Protein AF-A0A8S3KCA9-F1 (afdb_monomer)

Radius of gyration: 19.61 Å; Cα contacts (8 Å, |Δi|>4): 42; chains: 1; bounding box: 45×20×55 Å

Secondary structure (DSSP, 8-state):
-------HHHHHHHHHHHHSS-------TTHHHHHHHHHHTHHHHT--SSGGG--STT-SS-TTTTSHHHHHHHHHHHHHHHHHHHH--

Solvent-accessible surface area (backbone atoms only — not comparable to full-atom values): 5733 Å² total; per-residue (Å²): 131,84,90,78,91,74,56,73,65,58,53,49,48,51,45,38,38,75,74,63,80,36,83,72,85,80,92,52,95,58,50,64,58,54,48,50,50,50,66,79,37,44,69,64,63,71,52,69,91,51,81,82,36,63,87,57,94,82,61,92,64,42,74,40,65,93,42,76,57,38,52,68,73,37,41,71,61,51,54,49,51,54,51,50,64,72,65,64,128

InterPro domains:
  IPR033315 Fanconi-associated nuclease 1-like [PTHR15749] (5-86)

pLDDT: mean 93.67, std 6.87, range [52.12, 97.81]

Sequence (89 aa):
GSIQFCNVEQLAIQ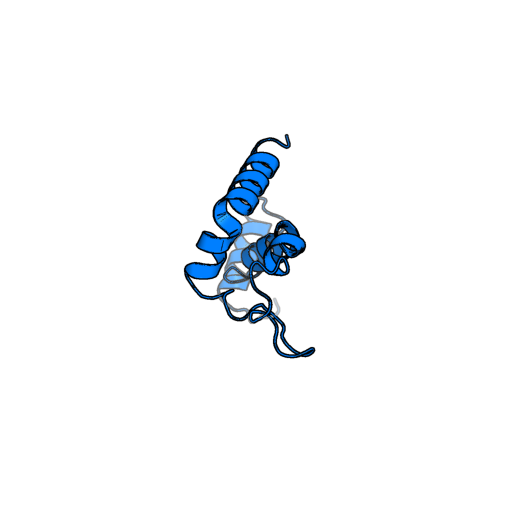HYRTQEDYPYGIHSEGAIIRTLVGLLFLDLIYTLPTPDLLIDIFQTEPLDFQTDDFYKSRQSQIDERISQLNSEE

Structure (mmCIF, N/CA/C/O backbone):
data_AF-A0A8S3KCA9-F1
#
_entry.id   AF-A0A8S3KCA9-F1
#
loop_
_atom_site.group_PDB
_atom_site.id
_atom_site.type_symbol
_atom_site.label_atom_id
_atom_site.label_alt_id
_atom_site.label_comp_id
_atom_site.label_asym_id
_atom_site.label_entity_id
_atom_site.label_seq_id
_atom_site.pdbx_PDB_ins_code
_atom_site.Cartn_x
_atom_site.Cartn_y
_atom_site.Cartn_z
_atom_site.occupancy
_atom_site.B_iso_or_equiv
_atom_site.auth_seq_id
_atom_site.auth_comp_id
_atom_site.auth_asym_id
_atom_site.auth_atom_id
_atom_site.pdbx_PDB_model_num
ATOM 1 N N . GLY A 1 1 ? 16.865 -4.130 -38.315 1.00 62.75 1 GLY A N 1
ATOM 2 C CA . GLY A 1 1 ? 16.311 -4.283 -36.958 1.00 62.75 1 GLY A CA 1
ATOM 3 C C . GLY A 1 1 ? 14.807 -4.197 -37.045 1.00 62.75 1 GLY A C 1
ATOM 4 O O . GLY A 1 1 ? 14.320 -3.389 -37.824 1.00 62.75 1 GLY A O 1
ATOM 5 N N . SER A 1 2 ? 14.083 -5.054 -36.329 1.00 83.50 2 SER A N 1
ATOM 6 C CA . SER A 1 2 ? 12.624 -4.968 -36.221 1.00 83.50 2 SER A CA 1
ATOM 7 C C . SER A 1 2 ? 12.234 -3.729 -35.415 1.00 83.50 2 SER A C 1
ATOM 9 O O . SER A 1 2 ? 12.823 -3.475 -34.367 1.00 83.50 2 SER A O 1
ATOM 11 N N . ILE A 1 3 ? 11.255 -2.963 -35.893 1.00 86.75 3 ILE A N 1
ATOM 12 C CA . ILE A 1 3 ? 10.673 -1.853 -35.129 1.00 86.75 3 ILE A CA 1
ATOM 13 C C . ILE A 1 3 ? 9.801 -2.457 -34.023 1.00 86.75 3 ILE A C 1
ATOM 15 O O . ILE A 1 3 ? 8.905 -3.246 -34.317 1.00 86.75 3 ILE A O 1
ATOM 19 N N . GLN A 1 4 ? 10.066 -2.090 -32.769 1.00 88.88 4 GLN A N 1
ATOM 20 C CA . GLN A 1 4 ? 9.245 -2.457 -31.618 1.00 88.88 4 GLN A CA 1
ATOM 21 C C . GLN A 1 4 ? 8.556 -1.204 -31.077 1.00 88.88 4 GLN A C 1
ATOM 23 O O . GLN A 1 4 ? 9.216 -0.224 -30.740 1.00 88.88 4 GLN A O 1
ATOM 28 N N . PHE A 1 5 ? 7.228 -1.241 -30.992 1.00 93.88 5 PHE A N 1
ATOM 29 C CA . PHE A 1 5 ? 6.452 -0.197 -30.329 1.00 93.88 5 PHE A CA 1
ATOM 30 C C . PHE A 1 5 ? 6.446 -0.445 -28.818 1.00 93.88 5 PHE A C 1
ATOM 32 O O . PHE A 1 5 ? 6.269 -1.580 -28.375 1.00 93.88 5 PHE A O 1
ATOM 39 N N . CYS A 1 6 ? 6.645 0.613 -28.038 1.00 94.81 6 CYS A N 1
ATOM 40 C CA . CYS A 1 6 ? 6.576 0.595 -26.581 1.00 94.81 6 CYS A CA 1
ATOM 41 C C . CYS A 1 6 ? 6.058 1.945 -26.065 1.00 94.81 6 CYS A C 1
ATOM 43 O O . CYS A 1 6 ? 6.085 2.938 -26.796 1.00 94.81 6 CYS A O 1
ATOM 45 N N . ASN A 1 7 ? 5.557 1.974 -24.830 1.00 96.00 7 ASN A N 1
ATOM 46 C CA . ASN A 1 7 ? 5.246 3.228 -24.144 1.00 96.00 7 ASN A CA 1
ATOM 47 C C . ASN A 1 7 ? 6.510 3.843 -23.510 1.00 96.00 7 ASN A C 1
ATOM 49 O O . ASN A 1 7 ? 7.598 3.258 -23.537 1.00 96.00 7 ASN A O 1
ATOM 53 N N . VAL A 1 8 ? 6.371 5.048 -22.957 1.00 97.19 8 VAL A N 1
ATOM 54 C CA . VAL A 1 8 ? 7.506 5.796 -22.397 1.00 97.19 8 VAL A CA 1
ATOM 55 C C . VAL A 1 8 ? 8.086 5.116 -21.155 1.00 97.19 8 VAL A C 1
ATOM 57 O O . VAL A 1 8 ? 9.294 5.152 -20.942 1.00 97.19 8 VAL A O 1
ATOM 60 N N . GLU A 1 9 ? 7.260 4.425 -20.376 1.00 97.50 9 GLU A N 1
ATOM 61 C CA . GLU A 1 9 ? 7.663 3.722 -19.162 1.00 97.50 9 GLU A CA 1
ATOM 62 C C . GLU A 1 9 ? 8.471 2.461 -19.480 1.00 97.50 9 GLU A C 1
ATOM 64 O O . GLU A 1 9 ? 9.483 2.187 -18.839 1.00 97.50 9 GLU A O 1
ATOM 69 N N . GLN A 1 10 ? 8.080 1.712 -20.512 1.00 95.94 10 GLN A N 1
ATOM 70 C CA . GLN A 1 10 ? 8.840 0.570 -21.023 1.00 95.94 10 GLN A CA 1
ATOM 71 C C . GLN A 1 10 ? 10.201 1.010 -21.565 1.00 95.94 10 GLN A C 1
ATOM 73 O O . GLN A 1 10 ? 11.206 0.348 -21.292 1.00 95.94 10 GLN A O 1
ATOM 78 N N . LEU A 1 11 ? 10.245 2.139 -22.279 1.00 96.06 11 LEU A N 1
ATOM 79 C CA . LEU A 1 11 ? 11.497 2.728 -22.747 1.00 96.06 11 LEU A CA 1
ATOM 80 C C . LEU A 1 11 ? 12.401 3.129 -21.570 1.00 96.06 11 LEU A C 1
ATOM 82 O O . LEU A 1 11 ? 13.589 2.805 -21.574 1.00 96.06 11 LEU A O 1
ATOM 86 N N . ALA A 1 12 ? 11.841 3.770 -20.540 1.00 96.94 12 ALA A N 1
ATOM 87 C CA . ALA A 1 12 ? 12.577 4.139 -19.333 1.00 96.94 12 ALA A CA 1
ATOM 88 C C . ALA A 1 12 ? 13.121 2.904 -18.592 1.00 96.94 12 ALA A C 1
ATOM 90 O O . ALA A 1 12 ? 14.305 2.855 -18.267 1.00 96.94 12 ALA A O 1
ATOM 91 N N . ILE A 1 13 ? 12.304 1.864 -18.390 1.00 96.69 13 ILE A N 1
ATOM 92 C CA . ILE A 1 13 ? 12.744 0.603 -17.767 1.00 96.69 13 ILE A CA 1
ATOM 93 C C . ILE A 1 13 ? 13.887 -0.034 -18.566 1.00 96.69 13 ILE A C 1
ATOM 95 O O . ILE A 1 13 ? 14.853 -0.521 -17.980 1.00 96.69 13 ILE A O 1
ATOM 99 N N . GLN A 1 14 ? 13.809 -0.032 -19.899 1.00 95.25 14 GLN A N 1
ATOM 100 C CA . GLN A 1 14 ? 14.879 -0.565 -20.740 1.00 95.25 14 GLN A CA 1
ATOM 101 C C . GLN A 1 14 ? 16.175 0.245 -20.611 1.00 95.25 14 GLN A C 1
ATOM 103 O O . GLN A 1 14 ? 17.258 -0.346 -20.592 1.00 95.25 14 GLN A O 1
ATOM 108 N N . HIS A 1 15 ? 16.084 1.571 -20.490 1.00 96.38 15 HIS A N 1
ATOM 109 C CA . HIS A 1 15 ? 17.241 2.416 -20.209 1.00 96.38 15 HIS A CA 1
ATOM 110 C C . HIS A 1 15 ? 17.896 2.023 -18.876 1.00 96.38 15 HIS A C 1
ATOM 112 O O . HIS A 1 15 ? 19.067 1.652 -18.878 1.00 96.38 15 HIS A O 1
ATOM 118 N N . TYR A 1 16 ? 17.132 1.959 -17.780 1.00 97.81 16 TYR A N 1
ATOM 119 C CA . TYR A 1 16 ? 17.665 1.569 -16.467 1.00 97.81 16 TYR A CA 1
ATOM 120 C C . TYR A 1 16 ? 18.294 0.166 -16.457 1.00 97.81 16 TYR A C 1
ATOM 122 O O . TYR A 1 16 ? 19.348 -0.041 -15.860 1.00 97.81 16 TYR A O 1
ATOM 130 N N . ARG A 1 17 ? 17.698 -0.791 -17.180 1.00 96.12 17 ARG A N 1
ATOM 131 C CA . ARG A 1 17 ? 18.224 -2.162 -17.287 1.00 96.12 17 ARG A CA 1
ATOM 132 C C . ARG A 1 17 ? 19.521 -2.273 -18.071 1.00 96.12 17 ARG A C 1
ATOM 134 O O . ARG A 1 17 ? 20.330 -3.142 -17.773 1.00 96.12 17 ARG A O 1
ATOM 141 N N . THR A 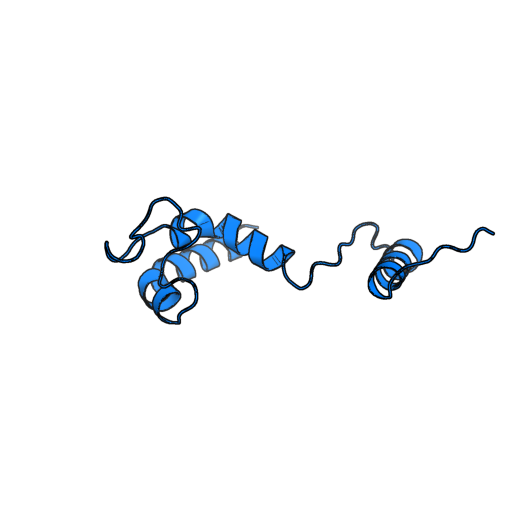1 18 ? 19.678 -1.477 -19.124 1.00 95.12 18 THR A N 1
ATOM 142 C CA . THR A 1 18 ? 20.790 -1.645 -20.074 1.00 95.12 18 THR A CA 1
ATOM 143 C C . THR A 1 18 ? 21.924 -0.654 -19.863 1.00 95.12 18 THR A C 1
ATOM 145 O O . THR A 1 18 ? 23.033 -0.935 -20.306 1.00 95.12 18 THR A O 1
ATOM 148 N N . GLN A 1 19 ? 21.652 0.489 -19.227 1.00 96.19 19 GLN A N 1
ATOM 149 C CA . GLN A 1 19 ? 22.613 1.581 -19.053 1.00 96.19 19 GLN A CA 1
ATOM 150 C C . GLN A 1 19 ? 22.981 1.839 -17.585 1.00 96.19 19 GLN A C 1
ATOM 152 O O . GLN A 1 19 ? 24.087 2.297 -17.330 1.00 96.19 19 GLN A O 1
ATOM 157 N N . GLU A 1 20 ? 22.100 1.520 -16.630 1.00 92.75 20 GLU A N 1
ATOM 158 C CA . GLU A 1 20 ? 22.236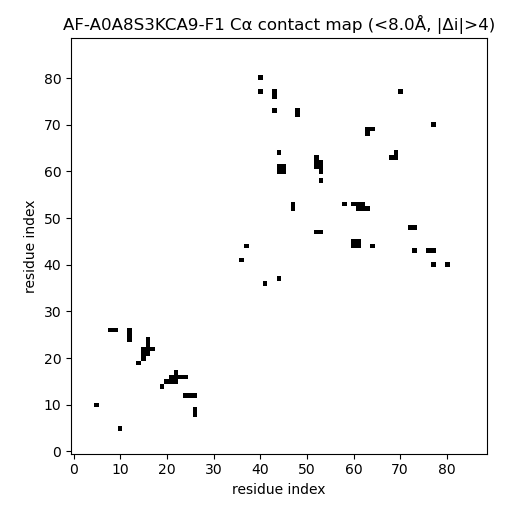 1.956 -15.227 1.00 92.75 20 GLU A CA 1
ATOM 159 C C . GLU A 1 20 ? 22.353 0.784 -14.225 1.00 92.75 20 GLU A C 1
ATOM 161 O O . GLU A 1 20 ? 22.181 0.978 -13.029 1.00 92.75 20 GLU A O 1
ATOM 166 N N . ASP A 1 21 ? 22.637 -0.438 -14.694 1.00 94.88 21 ASP A N 1
ATOM 167 C CA . ASP A 1 21 ? 22.812 -1.660 -13.875 1.00 94.88 21 ASP A CA 1
ATOM 168 C C . ASP A 1 21 ? 21.638 -1.984 -12.918 1.00 94.88 21 ASP A C 1
ATOM 170 O O . ASP A 1 21 ? 21.808 -2.585 -11.858 1.00 94.88 21 ASP A O 1
ATOM 174 N N . TYR A 1 22 ? 20.407 -1.627 -13.311 1.00 96.88 22 TYR A N 1
ATOM 175 C CA . TYR A 1 22 ? 19.177 -2.026 -12.615 1.00 96.88 22 TYR A CA 1
ATOM 176 C C . TYR A 1 22 ? 18.458 -3.141 -13.392 1.00 96.88 22 TYR A C 1
ATOM 178 O O . TYR A 1 22 ? 17.526 -2.862 -14.153 1.00 96.88 22 TYR A O 1
ATOM 186 N N . PRO A 1 23 ? 18.839 -4.426 -13.226 1.00 94.12 23 PRO A N 1
ATOM 187 C CA . PRO A 1 23 ? 18.298 -5.527 -14.031 1.00 94.12 23 PRO A CA 1
ATOM 188 C C . PRO A 1 23 ? 16.795 -5.775 -13.811 1.00 94.12 23 PRO A C 1
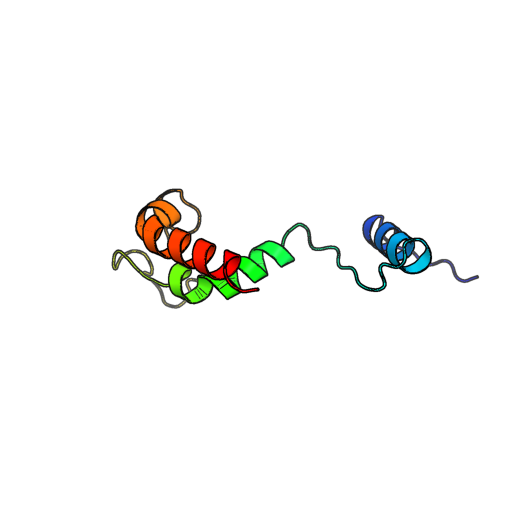ATOM 190 O O . PRO A 1 23 ? 16.125 -6.345 -14.677 1.00 94.12 23 PRO A O 1
ATOM 193 N N . TYR A 1 24 ? 16.240 -5.312 -12.686 1.00 94.75 24 TYR A N 1
ATOM 194 C CA . TYR A 1 24 ? 14.836 -5.482 -12.314 1.00 94.75 24 TYR A CA 1
ATOM 195 C C . TYR A 1 24 ? 14.131 -4.131 -12.183 1.00 94.75 24 TYR A C 1
ATOM 197 O O . TYR A 1 24 ? 14.678 -3.175 -11.648 1.00 94.75 24 TYR A O 1
ATOM 205 N N . GLY A 1 25 ? 12.889 -4.063 -12.663 1.00 93.06 25 GLY A N 1
ATOM 206 C CA . GLY A 1 25 ? 12.078 -2.848 -12.607 1.00 93.06 25 GLY A CA 1
ATOM 207 C C . GLY A 1 25 ? 10.674 -3.090 -13.148 1.00 93.06 25 GLY A C 1
ATOM 208 O O . GLY A 1 25 ? 10.509 -3.854 -14.106 1.00 93.06 25 GLY A O 1
ATOM 209 N N . ILE A 1 26 ? 9.682 -2.465 -12.510 1.00 94.50 26 ILE A N 1
ATOM 210 C CA . ILE A 1 26 ? 8.253 -2.573 -12.823 1.00 94.50 26 ILE A CA 1
ATOM 211 C C . ILE A 1 26 ? 7.642 -1.171 -12.753 1.00 94.50 26 ILE A C 1
ATOM 213 O O . ILE A 1 26 ? 7.822 -0.465 -11.762 1.00 94.50 26 ILE A O 1
ATOM 217 N N . HIS A 1 27 ? 6.876 -0.791 -13.774 1.00 96.00 27 HIS A N 1
ATOM 218 C CA . HIS A 1 27 ? 6.003 0.382 -13.714 1.00 96.00 27 HIS A CA 1
ATOM 219 C C . HIS A 1 27 ? 4.677 -0.016 -13.063 1.00 96.00 27 HIS A C 1
ATOM 221 O O . HIS A 1 27 ? 4.022 -0.939 -13.543 1.00 96.00 27 HIS A O 1
ATOM 227 N N . SER A 1 28 ? 4.306 0.623 -11.951 1.00 95.56 28 SER A N 1
ATOM 228 C CA . SER A 1 28 ? 3.126 0.217 -11.167 1.00 95.56 28 SER A CA 1
ATOM 229 C C . SER A 1 28 ? 2.280 1.360 -10.604 1.00 95.56 28 SER A C 1
ATOM 231 O O . SER A 1 28 ? 1.270 1.085 -9.963 1.00 95.56 28 SER A O 1
ATOM 233 N N . GLU A 1 29 ? 2.677 2.624 -10.792 1.00 95.56 29 GLU A N 1
ATOM 234 C CA . GLU A 1 29 ? 1.900 3.800 -10.340 1.00 95.56 29 GLU A CA 1
ATOM 235 C C . GLU A 1 29 ? 1.457 3.705 -8.860 1.00 95.56 29 GLU A C 1
ATOM 237 O O . GLU A 1 29 ? 0.329 4.017 -8.463 1.00 95.56 29 GLU A O 1
ATOM 242 N N . GLY A 1 30 ? 2.352 3.175 -8.020 1.00 93.38 30 GLY A N 1
ATOM 243 C CA . GLY A 1 30 ? 2.128 2.974 -6.589 1.00 93.38 30 GLY A CA 1
ATOM 244 C C . GLY A 1 30 ? 1.408 1.676 -6.209 1.00 93.38 30 GLY A C 1
ATOM 245 O O . GLY A 1 30 ? 1.265 1.412 -5.018 1.00 93.38 30 GLY A O 1
ATOM 246 N N . ALA A 1 31 ? 0.993 0.832 -7.161 1.00 96.31 31 ALA A N 1
ATOM 247 C CA . ALA A 1 31 ? 0.345 -0.445 -6.854 1.00 96.31 31 ALA A CA 1
ATOM 248 C C . ALA A 1 31 ? 1.256 -1.379 -6.047 1.00 96.31 31 ALA A C 1
ATOM 250 O O . ALA A 1 31 ? 0.761 -2.073 -5.163 1.00 96.31 31 ALA A O 1
ATOM 251 N N . ILE A 1 32 ? 2.576 -1.345 -6.275 1.00 96.31 32 ILE A N 1
ATOM 252 C CA . ILE A 1 32 ? 3.541 -2.095 -5.454 1.00 96.31 32 ILE A CA 1
ATOM 253 C C . ILE A 1 32 ? 3.465 -1.648 -3.991 1.00 96.31 32 ILE A C 1
ATOM 255 O O . ILE A 1 32 ? 3.290 -2.485 -3.114 1.00 96.31 32 ILE A O 1
ATOM 259 N N . ILE A 1 33 ? 3.516 -0.340 -3.723 1.00 95.50 33 ILE A N 1
ATOM 260 C CA . ILE A 1 33 ? 3.462 0.189 -2.353 1.00 95.50 33 ILE A CA 1
ATOM 261 C C . ILE A 1 33 ? 2.116 -0.128 -1.695 1.00 95.50 33 ILE A C 1
ATOM 263 O O . ILE A 1 33 ? 2.092 -0.621 -0.573 1.00 95.50 33 ILE A O 1
ATOM 267 N N . ARG A 1 34 ? 0.996 0.065 -2.407 1.00 95.56 34 ARG A N 1
ATOM 268 C CA . ARG A 1 34 ? -0.343 -0.290 -1.901 1.00 95.56 34 ARG A CA 1
ATOM 269 C C . ARG A 1 34 ? -0.460 -1.782 -1.580 1.00 95.56 34 ARG A C 1
ATOM 271 O O . ARG A 1 34 ? -1.033 -2.137 -0.558 1.00 95.56 34 ARG A O 1
ATOM 278 N N . THR A 1 35 ? 0.117 -2.642 -2.419 1.00 96.50 35 THR A N 1
ATOM 279 C CA . THR A 1 35 ? 0.135 -4.095 -2.193 1.00 96.50 35 THR A CA 1
ATOM 280 C C . THR A 1 35 ? 0.971 -4.448 -0.968 1.00 96.50 35 THR A C 1
ATOM 282 O O . THR A 1 35 ? 0.517 -5.223 -0.136 1.00 96.50 35 THR A O 1
ATOM 285 N N . LEU A 1 36 ? 2.161 -3.857 -0.817 1.00 96.75 36 LEU A N 1
ATOM 286 C CA . LEU A 1 36 ? 3.010 -4.076 0.356 1.00 96.75 36 LEU A CA 1
ATOM 287 C C . LEU A 1 36 ? 2.312 -3.633 1.645 1.00 96.75 36 LEU A C 1
ATOM 289 O O . LEU A 1 36 ? 2.295 -4.397 2.601 1.00 96.75 36 LEU A O 1
ATOM 293 N N . VAL A 1 37 ? 1.674 -2.458 1.657 1.00 95.56 37 VAL A N 1
ATOM 294 C CA . VAL A 1 37 ? 0.870 -2.003 2.804 1.00 95.56 37 VAL A CA 1
ATOM 295 C C . VAL A 1 37 ? -0.270 -2.982 3.086 1.00 95.56 37 VAL A C 1
ATOM 297 O O . VAL A 1 37 ? -0.431 -3.415 4.222 1.00 95.56 37 VAL A O 1
ATOM 300 N N . GLY A 1 38 ? -1.017 -3.394 2.059 1.00 96.38 38 GLY A N 1
ATOM 301 C CA . GLY A 1 38 ? -2.098 -4.369 2.206 1.00 96.38 38 GLY A CA 1
ATOM 302 C C . GLY A 1 38 ? -1.632 -5.702 2.794 1.00 96.38 38 GLY A C 1
ATOM 303 O O . GLY A 1 38 ? -2.324 -6.262 3.632 1.00 96.38 38 GLY A O 1
ATOM 304 N N . LEU A 1 39 ? -0.451 -6.189 2.403 1.00 97.31 39 LEU A N 1
ATOM 305 C CA . LEU A 1 39 ? 0.126 -7.433 2.922 1.00 97.31 39 LEU A CA 1
ATOM 306 C C . LEU A 1 39 ? 0.661 -7.282 4.352 1.00 97.31 39 LEU A C 1
ATOM 308 O O . LEU A 1 39 ? 0.401 -8.138 5.191 1.00 97.31 39 LEU A O 1
ATOM 312 N N . LEU A 1 40 ? 1.393 -6.203 4.633 1.00 97.19 40 LEU A N 1
ATOM 313 C CA . LEU A 1 40 ? 2.046 -5.973 5.926 1.00 97.19 40 LEU A CA 1
ATOM 314 C C . LEU A 1 40 ? 1.072 -5.552 7.032 1.00 97.19 40 LEU A C 1
ATOM 316 O O . LEU A 1 40 ? 1.406 -5.686 8.207 1.00 97.19 40 LEU A O 1
ATOM 320 N N . PHE A 1 41 ? -0.106 -5.036 6.674 1.00 97.38 41 PHE A N 1
ATOM 321 C CA . PHE A 1 41 ? -1.115 -4.533 7.610 1.00 97.38 41 PHE A CA 1
ATOM 322 C C . PHE A 1 41 ? -2.461 -5.256 7.475 1.00 97.38 41 PHE A C 1
ATOM 324 O O . PHE A 1 41 ? -3.453 -4.772 8.011 1.00 97.38 41 PHE A O 1
ATOM 331 N N . LEU A 1 42 ? -2.532 -6.395 6.772 1.00 96.81 42 LEU A N 1
ATOM 332 C CA . LEU A 1 42 ? -3.800 -7.075 6.468 1.00 96.81 42 LEU A CA 1
ATOM 333 C C . LEU A 1 42 ? -4.642 -7.349 7.723 1.00 96.81 42 LEU A C 1
ATOM 335 O O . LEU A 1 42 ? -5.847 -7.120 7.740 1.00 96.81 42 LEU A O 1
ATOM 339 N N . ASP A 1 43 ? -3.997 -7.803 8.793 1.00 95.88 43 ASP A N 1
ATOM 340 C CA . ASP A 1 43 ? -4.628 -8.076 10.081 1.00 95.88 43 ASP A CA 1
ATOM 341 C C . ASP A 1 43 ? -5.186 -6.810 10.745 1.00 95.88 43 ASP A C 1
ATOM 343 O O . ASP A 1 43 ? -6.270 -6.836 11.327 1.00 95.88 43 ASP A O 1
ATOM 347 N N . LEU A 1 44 ? -4.490 -5.683 10.609 1.00 96.44 44 LEU A N 1
ATOM 348 C CA . LEU A 1 44 ? -4.934 -4.391 11.128 1.00 96.44 44 LEU A CA 1
ATOM 349 C C . LEU A 1 44 ? -6.057 -3.795 10.276 1.00 96.44 44 LEU A C 1
ATOM 351 O O . LEU A 1 44 ? -7.017 -3.266 10.835 1.00 96.44 44 LEU A O 1
ATOM 355 N N . ILE A 1 45 ? -5.994 -3.951 8.949 1.00 96.25 45 ILE A N 1
ATOM 356 C CA . ILE A 1 45 ? -7.071 -3.561 8.029 1.00 96.25 45 ILE A CA 1
ATOM 357 C C . ILE A 1 45 ? -8.376 -4.231 8.459 1.00 96.25 45 ILE A C 1
ATOM 359 O O . ILE A 1 45 ? -9.387 -3.558 8.621 1.00 96.25 45 ILE A O 1
ATOM 363 N N . TYR A 1 46 ? -8.339 -5.532 8.742 1.00 94.06 46 TYR A N 1
ATOM 364 C CA . TYR A 1 46 ? -9.525 -6.303 9.120 1.00 94.06 46 TYR A CA 1
ATOM 365 C C . TYR A 1 46 ? -9.764 -6.421 10.634 1.00 94.06 46 TYR A C 1
ATOM 367 O O . TYR A 1 46 ? -10.693 -7.107 11.060 1.00 94.06 46 TYR A O 1
ATOM 375 N N . THR A 1 47 ? -8.990 -5.719 11.464 1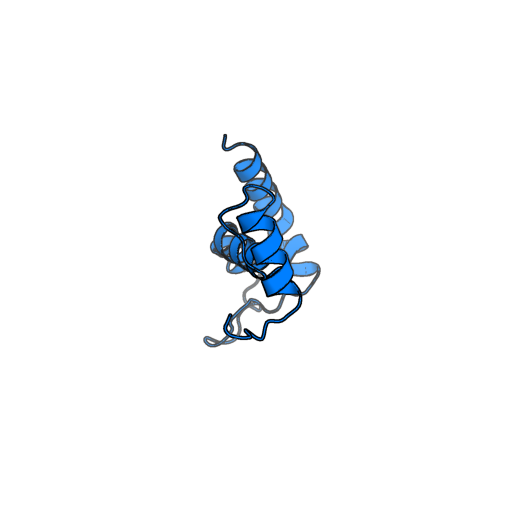.00 92.12 47 THR A N 1
ATOM 376 C CA . THR A 1 47 ?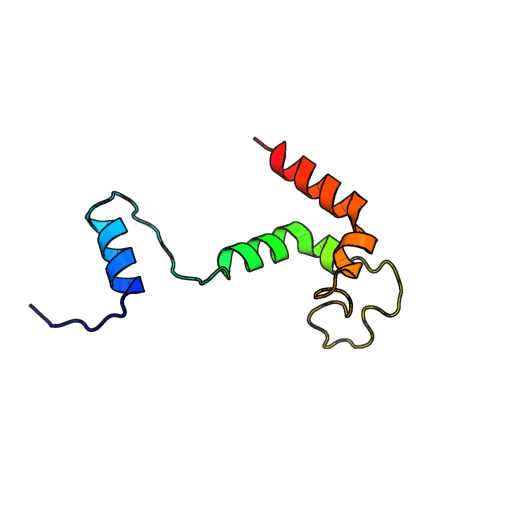 -9.344 -5.504 12.873 1.00 92.12 47 THR A CA 1
ATOM 377 C C . THR A 1 47 ? -10.518 -4.533 12.910 1.00 92.12 47 THR A C 1
ATOM 379 O O . THR A 1 47 ? -10.435 -3.475 12.294 1.00 92.12 47 THR A O 1
ATOM 382 N N . LEU A 1 48 ? -11.610 -4.873 13.600 1.00 88.81 48 LEU A N 1
ATOM 383 C CA . LEU A 1 48 ? -12.839 -4.070 13.627 1.00 88.81 48 LEU A CA 1
ATOM 384 C C . LEU A 1 48 ? -13.040 -3.434 15.015 1.00 88.81 48 LEU A C 1
ATOM 386 O O . LEU A 1 48 ? -13.526 -4.109 15.925 1.00 88.81 48 LEU A O 1
ATOM 390 N N . PRO A 1 49 ? -12.685 -2.147 15.206 1.00 87.44 49 PRO A N 1
ATOM 391 C CA . PRO A 1 49 ? -12.953 -1.420 16.449 1.00 87.44 49 PRO A CA 1
ATOM 392 C C . PRO A 1 49 ? -14.445 -1.328 16.793 1.00 87.44 49 PRO A C 1
ATOM 394 O O . PRO A 1 49 ? -14.805 -1.233 17.966 1.00 87.44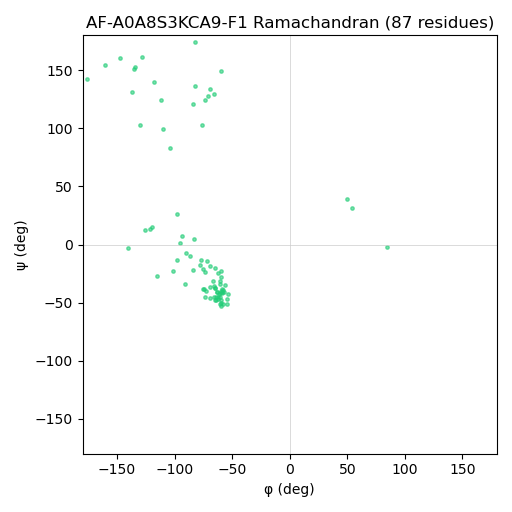 49 PRO A O 1
ATOM 397 N N . THR A 1 50 ? -15.314 -1.359 15.779 1.00 85.94 50 THR A N 1
ATOM 398 C CA . THR A 1 50 ? -16.774 -1.385 15.915 1.00 85.94 50 THR A CA 1
ATOM 399 C C . THR A 1 50 ? -17.377 -2.421 14.955 1.00 85.94 50 THR A C 1
ATOM 401 O O . THR A 1 50 ? -16.792 -2.697 13.904 1.00 85.94 50 THR A O 1
ATOM 404 N N . PRO A 1 51 ? -18.537 -3.020 15.285 1.00 83.19 51 PRO A N 1
ATOM 405 C CA . PRO A 1 51 ? -19.149 -4.065 14.458 1.00 83.19 51 PRO A CA 1
ATOM 406 C C . PRO A 1 51 ? -19.694 -3.558 13.113 1.00 83.19 51 PRO A C 1
ATOM 408 O O . PRO A 1 51 ? -19.867 -4.354 12.198 1.00 83.19 51 PRO A O 1
ATOM 411 N N . ASP A 1 52 ? -19.920 -2.250 12.963 1.00 90.25 52 ASP A N 1
ATOM 412 C CA . ASP A 1 52 ? -20.584 -1.665 11.787 1.00 90.25 52 ASP A CA 1
ATOM 413 C C . ASP A 1 52 ? -19.642 -1.428 10.590 1.00 90.25 52 ASP A C 1
ATOM 415 O O . ASP A 1 52 ? -20.047 -0.858 9.580 1.00 90.25 52 ASP A O 1
ATOM 419 N N . LEU A 1 53 ? -18.376 -1.844 10.685 1.00 93.19 53 LEU A N 1
ATOM 420 C CA . LEU A 1 53 ? -17.365 -1.603 9.648 1.00 93.19 53 LEU A CA 1
ATOM 421 C C . LEU A 1 53 ? -17.384 -2.639 8.514 1.00 93.19 53 LEU A C 1
ATOM 423 O O . LEU A 1 53 ? -16.921 -2.338 7.413 1.00 93.19 53 LEU A O 1
ATOM 427 N N . LEU A 1 54 ? -17.936 -3.832 8.758 1.00 93.25 54 LEU A N 1
ATOM 428 C CA . LEU A 1 54 ? -18.189 -4.866 7.751 1.00 93.25 54 LEU A CA 1
ATOM 429 C C . LEU A 1 54 ? -19.638 -5.345 7.887 1.00 93.25 54 LEU A C 1
ATOM 431 O O . LEU A 1 54 ? -19.980 -6.097 8.794 1.00 93.25 54 LEU A O 1
ATOM 435 N N . ILE A 1 55 ? -20.487 -4.876 6.980 1.00 93.88 55 ILE A N 1
ATOM 436 C CA . ILE A 1 55 ? -21.928 -5.129 6.932 1.00 93.88 55 ILE A CA 1
ATOM 437 C C . ILE A 1 55 ? -22.239 -6.372 6.088 1.00 93.88 55 ILE A C 1
ATOM 439 O O . ILE A 1 55 ? -23.188 -7.096 6.387 1.00 93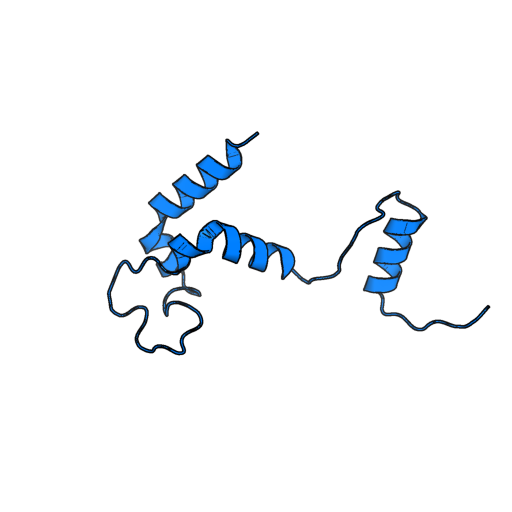.88 55 ILE A O 1
ATOM 443 N N . ASP A 1 56 ? -21.454 -6.625 5.039 1.00 92.19 56 ASP A N 1
ATOM 444 C CA . ASP A 1 56 ? -21.708 -7.693 4.072 1.00 92.19 56 ASP A CA 1
ATOM 445 C C . ASP A 1 56 ? -20.452 -8.519 3.742 1.00 92.19 56 ASP A C 1
ATOM 447 O O . ASP A 1 56 ? -19.320 -8.038 3.811 1.00 92.19 56 ASP A O 1
ATOM 451 N N . ILE A 1 57 ? -20.665 -9.783 3.360 1.00 91.31 57 ILE A N 1
ATOM 452 C CA . ILE A 1 57 ? -19.603 -10.764 3.091 1.00 91.31 57 ILE A CA 1
ATOM 453 C C . ILE A 1 57 ? -18.821 -10.502 1.797 1.00 91.31 57 ILE A C 1
ATOM 455 O O . ILE A 1 57 ? -17.775 -11.117 1.591 1.00 91.31 57 ILE A O 1
ATOM 459 N N . PHE A 1 58 ? -19.316 -9.635 0.912 1.00 95.00 58 PHE A N 1
ATOM 460 C CA . PHE A 1 58 ? -18.665 -9.291 -0.350 1.00 95.00 58 PHE A CA 1
ATOM 461 C C . PHE A 1 58 ? -17.806 -8.020 -0.256 1.00 95.00 58 PHE A C 1
ATOM 463 O O . PHE A 1 58 ? -17.212 -7.617 -1.258 1.00 95.00 58 PHE A O 1
ATOM 470 N N . GLN A 1 59 ? -17.711 -7.382 0.918 1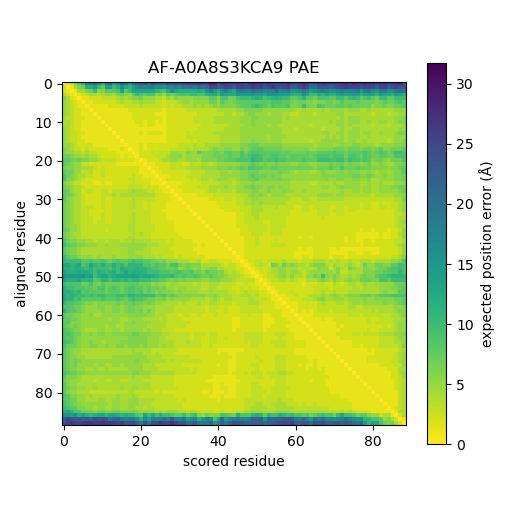.00 95.12 59 GLN A N 1
ATOM 471 C CA . GLN A 1 59 ? -16.837 -6.226 1.112 1.00 95.12 59 GLN A CA 1
ATOM 472 C C . GLN A 1 59 ? -15.360 -6.605 0.972 1.00 95.12 59 GLN A C 1
ATOM 474 O O . GLN A 1 59 ? -14.868 -7.531 1.612 1.00 95.12 59 GLN A O 1
ATOM 479 N N . THR A 1 60 ? -14.641 -5.838 0.155 1.00 94.62 60 THR A N 1
ATOM 480 C CA . THR A 1 60 ? -13.190 -5.977 -0.046 1.00 94.62 60 THR A CA 1
ATOM 481 C C . THR A 1 60 ? -12.367 -5.135 0.926 1.00 94.62 60 THR A C 1
ATOM 483 O O . THR A 1 60 ? -11.141 -5.220 0.914 1.00 94.62 60 THR A O 1
ATOM 486 N N . GLU A 1 61 ? -13.028 -4.288 1.716 1.00 94.94 61 GLU A N 1
ATOM 487 C CA . GLU A 1 61 ? -12.427 -3.413 2.718 1.00 94.94 61 GLU A CA 1
ATOM 488 C C . GLU A 1 61 ? -13.477 -2.956 3.756 1.00 94.94 61 GLU A C 1
ATOM 490 O O . GLU A 1 61 ? -14.679 -2.920 3.450 1.00 94.94 61 GLU A O 1
ATOM 495 N N . PRO A 1 62 ? -13.042 -2.605 4.981 1.00 96.00 62 PRO A N 1
ATOM 496 C CA . PRO A 1 62 ? -13.882 -1.936 5.971 1.00 96.00 62 PRO A CA 1
ATOM 497 C C . PRO A 1 62 ? -14.422 -0.594 5.470 1.00 96.00 62 PRO A C 1
ATOM 499 O O . PRO A 1 62 ? -13.743 0.121 4.734 1.00 96.00 62 PRO A O 1
ATOM 502 N N . LEU A 1 63 ? -15.608 -0.200 5.936 1.00 96.31 63 LEU A N 1
ATOM 503 C CA . LEU A 1 63 ? -16.238 1.065 5.535 1.00 96.31 63 LEU A CA 1
ATOM 504 C C . LEU A 1 63 ? -15.438 2.315 5.918 1.00 96.31 63 LEU A C 1
ATOM 506 O O . LEU A 1 63 ? -15.597 3.355 5.283 1.00 96.31 63 LEU A O 1
ATOM 510 N N . ASP A 1 64 ? -14.585 2.231 6.939 1.00 96.25 64 ASP A N 1
ATOM 511 C CA . ASP A 1 64 ? -13.740 3.342 7.363 1.00 96.25 64 ASP A CA 1
ATOM 512 C C . ASP A 1 64 ? -12.405 3.417 6.607 1.00 96.25 64 ASP A C 1
ATOM 514 O O . ASP A 1 64 ? -11.736 4.442 6.717 1.00 96.25 64 ASP A O 1
ATOM 518 N N . PHE A 1 65 ? -12.023 2.407 5.808 1.00 95.69 65 PHE A N 1
ATOM 519 C CA . PHE A 1 65 ? -10.661 2.245 5.268 1.00 95.69 65 PHE A CA 1
ATOM 520 C C . PHE A 1 65 ? -10.140 3.443 4.459 1.00 95.69 65 PHE A C 1
ATOM 522 O O . PHE A 1 65 ? -8.961 3.781 4.539 1.00 95.69 65 PHE A O 1
ATOM 529 N N . GLN A 1 66 ? -11.016 4.125 3.719 1.00 95.00 66 GLN A N 1
ATOM 530 C CA . GLN A 1 66 ? -10.670 5.304 2.913 1.00 95.00 66 GLN A CA 1
ATOM 531 C C . GLN A 1 66 ? -10.990 6.632 3.619 1.00 95.00 66 GLN A C 1
ATOM 533 O O . GLN A 1 66 ? -11.241 7.649 2.972 1.00 95.00 66 GLN A O 1
ATOM 538 N N . THR A 1 67 ? -11.012 6.632 4.950 1.00 96.31 67 THR A N 1
ATOM 539 C CA . THR A 1 67 ? -11.321 7.807 5.773 1.00 96.31 67 THR A CA 1
ATOM 540 C C . THR A 1 67 ? -10.242 8.035 6.826 1.00 96.31 67 THR A C 1
ATOM 542 O O . THR A 1 67 ? -9.504 7.120 7.193 1.00 96.31 67 THR A O 1
ATOM 545 N N . ASP A 1 68 ? -10.184 9.249 7.377 1.00 96.69 68 ASP A N 1
ATOM 546 C CA . ASP A 1 68 ? -9.273 9.566 8.484 1.00 96.69 68 ASP A CA 1
ATOM 547 C C . ASP A 1 68 ? -9.524 8.691 9.727 1.00 96.69 68 ASP A C 1
ATOM 549 O O . ASP A 1 68 ? -8.635 8.530 10.569 1.00 96.69 68 ASP A O 1
ATOM 553 N N . ASP A 1 69 ? -10.732 8.138 9.869 1.00 95.19 69 ASP A N 1
ATOM 554 C CA . ASP A 1 69 ? -11.131 7.366 11.043 1.00 95.19 69 ASP A CA 1
ATOM 555 C C . ASP A 1 69 ? -10.489 5.973 11.079 1.00 95.19 69 ASP A C 1
ATOM 557 O O . ASP A 1 69 ? -10.265 5.445 12.173 1.00 95.19 69 ASP A O 1
ATOM 561 N N . PHE A 1 70 ? -10.085 5.415 9.929 1.00 96.12 70 PHE A N 1
ATOM 562 C CA . PHE A 1 70 ? -9.361 4.141 9.876 1.00 96.12 70 PHE A CA 1
ATOM 563 C C . PHE A 1 70 ? -8.069 4.187 10.689 1.00 96.12 70 PHE A C 1
ATOM 565 O O . PHE A 1 70 ? -7.842 3.340 11.556 1.00 96.12 70 PHE A O 1
ATOM 572 N N . TYR A 1 71 ? -7.242 5.207 10.440 1.00 96.38 71 TYR A N 1
ATOM 573 C CA . TYR A 1 71 ? -5.992 5.380 11.169 1.00 96.38 71 TYR A CA 1
ATOM 574 C C . TYR A 1 71 ? -6.260 5.774 12.621 1.00 96.38 71 TYR A C 1
ATOM 576 O O . TYR A 1 71 ? -5.704 5.159 13.522 1.00 96.38 71 TYR A O 1
ATOM 584 N N . LYS A 1 72 ? -7.160 6.735 12.881 1.00 96.31 72 LYS A N 1
ATOM 585 C CA . LYS A 1 72 ? -7.458 7.190 14.255 1.00 96.31 72 LYS A CA 1
ATOM 586 C C . LYS A 1 72 ? -7.919 6.054 15.168 1.00 96.31 72 LYS A C 1
ATOM 588 O O . LYS A 1 72 ? -7.513 5.995 16.324 1.00 96.31 72 LYS A O 1
ATOM 593 N N . SER A 1 73 ? -8.750 5.149 14.660 1.00 95.44 73 SER A N 1
ATOM 594 C CA . SER A 1 73 ? -9.280 4.024 15.437 1.00 95.44 73 SER A CA 1
ATOM 595 C C . SER A 1 73 ? -8.277 2.880 15.641 1.00 95.44 73 SER A C 1
ATOM 597 O O . SER A 1 73 ? -8.508 2.027 16.497 1.00 95.44 73 SER A O 1
ATOM 599 N N . ARG A 1 74 ? -7.163 2.870 14.892 1.00 95.88 74 ARG A N 1
ATOM 600 C CA . ARG A 1 74 ? -6.117 1.829 14.932 1.00 95.88 74 ARG A CA 1
ATOM 601 C C . ARG A 1 74 ? -4.707 2.376 15.176 1.00 95.88 74 ARG A C 1
ATOM 603 O O . ARG A 1 74 ? -3.722 1.661 14.997 1.00 95.88 74 ARG A O 1
ATOM 610 N N . GLN A 1 75 ? -4.599 3.641 15.581 1.00 96.81 75 GLN A N 1
ATOM 611 C CA . GLN A 1 75 ? -3.343 4.394 15.582 1.00 96.81 75 GLN A CA 1
ATOM 612 C C . GLN A 1 75 ? -2.247 3.670 16.361 1.00 96.81 75 GLN A C 1
ATOM 614 O O . GLN A 1 75 ? -1.173 3.421 15.826 1.00 96.81 75 GLN A O 1
ATOM 619 N N . SER A 1 76 ? -2.543 3.262 17.598 1.00 97.12 76 SER A N 1
ATOM 620 C CA . SER A 1 76 ? -1.560 2.590 18.450 1.00 97.12 76 SER A CA 1
ATOM 621 C C . SER A 1 76 ? -1.018 1.305 17.820 1.00 97.12 76 SER A C 1
ATOM 623 O O . SER A 1 76 ? 0.177 1.056 17.922 1.00 97.12 76 SER A O 1
ATOM 625 N N . GLN A 1 77 ? -1.868 0.493 17.180 1.00 97.31 77 GLN A N 1
ATOM 626 C CA . GLN A 1 77 ? -1.429 -0.770 16.575 1.00 97.31 77 GLN A CA 1
ATOM 627 C C . GLN A 1 77 ? -0.653 -0.536 15.275 1.00 97.31 77 GLN A C 1
ATOM 629 O O . GLN A 1 77 ? 0.323 -1.231 15.002 1.00 97.31 77 GLN A O 1
ATOM 634 N N . ILE A 1 78 ? -1.077 0.447 14.475 1.00 97.38 78 ILE A N 1
ATOM 635 C CA . ILE A 1 78 ? -0.388 0.824 13.237 1.00 97.38 78 ILE A CA 1
ATOM 636 C C . ILE A 1 78 ? 1.003 1.384 13.559 1.00 97.38 78 ILE A C 1
ATOM 638 O O . ILE A 1 78 ? 1.985 0.939 12.969 1.00 97.38 78 ILE A O 1
ATOM 642 N N . ASP A 1 79 ? 1.105 2.303 14.519 1.00 97.69 79 ASP A N 1
ATOM 643 C CA . ASP A 1 79 ? 2.372 2.925 14.920 1.00 97.69 79 ASP A CA 1
ATOM 644 C C . ASP A 1 79 ? 3.332 1.902 15.553 1.00 97.69 79 ASP A C 1
ATOM 646 O O . ASP A 1 79 ? 4.545 1.944 15.319 1.00 97.69 79 ASP A O 1
ATOM 650 N N . GLU A 1 80 ? 2.798 0.933 16.303 1.00 97.38 80 GLU A N 1
ATOM 651 C CA . GLU A 1 80 ? 3.566 -0.201 16.820 1.00 97.38 80 GLU A CA 1
ATOM 652 C C . GLU A 1 80 ? 4.098 -1.089 15.683 1.00 97.38 80 GLU A C 1
ATOM 654 O O . GLU A 1 80 ? 5.294 -1.380 15.654 1.00 97.38 80 GLU A O 1
ATOM 659 N N . ARG A 1 81 ? 3.258 -1.464 14.705 1.00 96.81 81 ARG A N 1
ATOM 660 C CA . ARG A 1 81 ? 3.675 -2.256 13.531 1.00 96.81 81 ARG A CA 1
ATOM 661 C C . ARG A 1 81 ? 4.744 -1.535 12.711 1.00 96.81 81 ARG A C 1
ATOM 663 O O . ARG A 1 81 ? 5.714 -2.160 12.297 1.00 96.81 81 ARG A O 1
ATOM 670 N N . ILE A 1 82 ? 4.605 -0.226 12.499 1.00 97.12 82 ILE A N 1
ATOM 671 C CA . ILE A 1 82 ? 5.622 0.586 11.811 1.00 97.12 82 ILE A CA 1
ATOM 672 C C . ILE A 1 82 ? 6.940 0.562 12.592 1.00 97.12 82 ILE A C 1
ATOM 674 O O . ILE A 1 82 ? 8.007 0.407 12.002 1.00 97.12 82 ILE A O 1
ATOM 678 N N . SER A 1 83 ? 6.873 0.686 13.918 1.00 97.06 83 SER A N 1
ATOM 679 C CA . SER A 1 83 ? 8.058 0.636 14.777 1.00 97.06 83 SER A CA 1
ATOM 680 C C . SER A 1 83 ? 8.755 -0.727 14.709 1.00 97.06 83 SER A C 1
ATOM 682 O O . SER A 1 83 ? 9.979 -0.767 14.612 1.00 97.06 83 SER A O 1
ATOM 684 N N . GLN A 1 84 ? 7.992 -1.826 14.684 1.00 96.38 84 GLN A N 1
ATOM 685 C CA . GLN A 1 84 ? 8.511 -3.188 14.500 1.00 96.38 84 GLN A CA 1
ATOM 686 C C . GLN A 1 84 ? 9.231 -3.334 13.153 1.00 96.38 84 GLN A C 1
ATOM 688 O O . GLN A 1 84 ? 10.401 -3.707 13.135 1.00 96.38 84 GLN A O 1
ATOM 693 N N . LEU A 1 85 ? 8.586 -2.936 12.051 1.00 95.50 85 LEU A N 1
ATOM 694 C CA . LEU A 1 85 ? 9.162 -3.000 10.700 1.00 95.50 85 LEU A CA 1
ATOM 695 C C . LEU A 1 85 ? 10.442 -2.165 10.548 1.00 95.50 85 LEU A C 1
ATOM 697 O O . LEU A 1 85 ? 11.319 -2.527 9.775 1.00 95.50 85 LEU A O 1
ATOM 701 N N . ASN A 1 86 ? 10.563 -1.056 11.281 1.00 94.31 86 ASN A N 1
ATOM 702 C CA . ASN A 1 86 ? 11.782 -0.241 11.292 1.00 94.31 86 ASN A CA 1
ATOM 703 C C . ASN A 1 86 ? 12.904 -0.830 12.164 1.00 94.31 86 ASN A C 1
ATOM 705 O O . ASN A 1 86 ? 14.043 -0.382 12.061 1.00 94.31 86 ASN A O 1
ATOM 709 N N . SER A 1 87 ? 12.578 -1.761 13.064 1.00 90.62 87 SER A N 1
ATOM 710 C CA . SER A 1 87 ? 13.530 -2.395 13.987 1.00 90.62 87 SER A CA 1
ATOM 711 C C . SER A 1 87 ? 14.038 -3.758 13.516 1.00 90.62 87 SER A C 1
ATOM 713 O O . SER A 1 87 ? 15.000 -4.274 14.083 1.00 90.62 87 SER A O 1
ATOM 715 N N . GLU A 1 88 ? 13.397 -4.343 12.506 1.00 68.62 88 GLU A N 1
ATOM 716 C CA . GLU A 1 88 ? 13.870 -5.550 11.836 1.00 68.62 88 GLU A CA 1
ATOM 717 C C . GLU A 1 88 ? 15.032 -5.168 10.896 1.00 68.62 88 GLU A C 1
ATOM 719 O O . GLU A 1 88 ? 14.811 -4.574 9.842 1.00 68.62 88 GLU A O 1
ATOM 724 N N . GLU A 1 89 ? 16.272 -5.453 11.320 1.00 52.12 89 GLU A N 1
ATOM 725 C CA . GLU A 1 89 ? 17.472 -5.456 10.455 1.00 52.12 89 GLU A CA 1
ATOM 726 C C . GLU A 1 89 ? 17.519 -6.695 9.548 1.00 52.12 89 GLU A C 1
ATOM 728 O O . GLU A 1 89 ? 17.335 -7.825 10.065 1.00 52.12 89 GLU A O 1
#

Nearest PDB structures (foldseek):
  4reb-assembly1_A  TM=9.299E-01  e=6.663E-03  Homo sapiens

Mean predicted aligned error: 4.73 Å

Foldseek 3Di:
DDDDDDDPVVVVVVCCCPPVVPVDDDDDVCVVVVVVCCVLCVVLQPDDLDPQQQPDPPDPGGPCNPDPVSCVSRVVVVVVSVVVVVPDD

Organism: NCBI:txid392030